Protein 1KNG (pdb70)

CATH classification: 3.40.30.10

Radius of gyration: 13.64 Å; Cα contacts (8 Å, |Δi|>4): 289; chains: 1; bounding box: 31×34×32 Å

B-factor: mean 22.36, std 13.12, range [9.58, 95.46]

InterPro domains:
  IPR004799 Periplasmic protein thiol:disulphide oxidoreductase DsbE [TIGR00385] (17-191)
  IPR004799 Periplasmic protein thiol:disulphide oxidoreductase DsbE [cd03010] (50-182)
  IPR013740 Redoxin [PF08534] (74-181)
  IPR013766 Thioredoxin domain [PS51352] (46-190)
  IPR017937 Thioredoxin, conserved site [PS00194] (84-102)
  IPR036249 Thioredoxin-like superfamily [SSF52833] (44-190)
  IPR050553 Thioredoxin family ResA/DsbE subfamily [PTHR42852] (46-192)

Nearest PDB structures (foldseek):
  1kng-assembly1_A  TM=1.007E+00  e=2.118E-33  Bradyrhizobium japonicum
  2b1k-assembly1_A  TM=8.983E-01  e=1.127E-14  Escherichia coli
  3kh9-assembly1_A  TM=9.001E-01  e=5.051E-14  Pseudomonas aeruginosa
  2g0f-assembly1_A  TM=9.009E-01  e=1.987E-13  Escherichia coli
  1z5y-assembly1_E  TM=8.859E-01  e=4.953E-13  Escherichia coli

Foldseek 3Di:
DFDDQDWFAALPPDDDPRDGQGADGLVVLAQFKEKEKEDELVDDLRLVQLLVLLVVLVDVRHAYEYEYEQYDSVSVVVSCVVRPDSHSHYGYDNPCPSVVVVVDPDDTKMFIAANHRHTDDIDDTHDDPVCVVPPVVVVSVVRD

Sequence (144 aa):
RPAPQTALPPLEGLQADNVQVPGLDPAAFKGKVSLVNVWASWCVPCHDEAPLLTELGKDKRFQLVGINYKDAADNARRFLGRYGNPFGRVGVDANGRASIEWGVYGVPETFVVGREGTIVYKLVGPITPDNLRSVLLPQMEKAL

Organism: Bradyrhizobium diazoefficiens (strain JCM 10833 / BCRC 13528 / IAM 13628 / NBRC 14792 / USDA 110) (NCBI:txid224911)

Secondary structure (DSSP, 8-state):
-BPP---B---TT-EETTEEPP-B-GGGGTTS-EEEEEE-TT-HHHHHHHHHHHHHTT-TTSEEEEEEES--HHHHHHHHHHH----SEEEEETTSHHHHHTT--SS-EEEEE-TTSBEEEEEES---HHHIIIIIHHHHHHH-

Structure (mmCIF, N/CA/C/O backbone):
data_1KNG
#
_entry.id   1KNG
#
_cell.length_a   35.1
_cell.length_b   48.2
_cell.length_c   90.2
_cell.angle_alpha   90.00
_cell.angle_beta   90.00
_cell.angle_gamma   90.00
#
_symmetry.space_group_name_H-M   'P 21 21 21'
#
loop_
_entity.id
_entity.type
_entity.pdbx_description
1 polymer 'THIOL:DISULFIDE INTERCHANGE PROTEIN CYCY'
2 water water
#
loop_
_atom_site.group_PDB
_atom_site.id
_atom_site.type_symbol
_atom_site.label_atom_id
_atom_site.label_alt_id
_atom_site.label_comp_id
_atom_site.label_asym_id
_atom_site.label_entity_id
_atom_site.label_seq_id
_atom_site.pdbx_PDB_ins_code
_atom_site.Cartn_x
_atom_site.Cartn_y
_atom_site.Cartn_z
_atom_site.occupancy
_atom_site.B_iso_or_equiv
_atom_site.auth_seq_id
_atom_site.auth_comp_id
_atom_site.auth_asym_id
_atom_site.auth_atom_id
_atom_site.pdbx_PDB_model_num
ATOM 1 N N . ARG A 1 12 ? -3.013 -2.265 19.651 1.00 34.41 50 ARG A N 1
ATOM 2 C CA . ARG A 1 12 ? -3.894 -1.370 18.851 1.00 37.45 50 ARG A CA 1
ATOM 3 C C . ARG A 1 12 ? -3.519 -1.361 17.372 1.00 31.06 50 ARG A C 1
ATOM 4 O O . ARG A 1 12 ? -2.372 -1.584 16.997 1.00 25.67 50 ARG A O 1
ATOM 6 N N . PRO A 1 13 ? -4.491 -1.060 16.472 1.00 30.78 51 PRO A N 1
ATOM 7 C CA . PRO A 1 13 ? -4.172 -0.833 15.051 1.00 28.40 51 PRO A CA 1
ATOM 8 C C . PRO A 1 13 ? -3.134 0.248 14.936 1.00 23.53 51 PRO A C 1
ATOM 9 O O . PRO A 1 13 ? -3.130 1.266 15.613 1.00 30.48 51 PRO A O 1
ATOM 13 N N . ALA A 1 14 ? -2.209 -0.005 14.022 1.00 22.82 52 ALA A N 1
ATOM 14 C CA . ALA A 1 14 ? -1.246 1.017 13.657 1.00 21.74 52 ALA A CA 1
ATOM 15 C C . ALA A 1 14 ? -1.981 2.241 13.178 1.00 19.92 52 ALA A C 1
ATOM 16 O O . ALA A 1 14 ? -2.977 2.138 12.495 1.00 21.59 52 ALA A O 1
ATOM 18 N N . PRO A 1 15 ? -1.503 3.421 13.521 1.00 19.84 53 PRO A N 1
ATOM 19 C CA . PRO A 1 15 ? -2.126 4.624 13.003 1.00 20.20 53 PRO A CA 1
ATOM 20 C C . PRO A 1 15 ? -2.127 4.615 11.468 1.00 17.45 53 PRO A C 1
ATOM 21 O O . PRO A 1 15 ? -1.224 4.145 10.830 1.00 20.19 53 PRO A O 1
ATOM 25 N N . GLN A 1 16 ? -3.204 5.203 10.938 1.00 16.05 54 GLN A N 1
ATOM 26 C CA . GLN A 1 16 ? -3.451 5.243 9.490 1.00 14.96 54 GLN A CA 1
ATOM 27 C C . GLN A 1 16 ? -2.852 6.460 8.836 1.00 17.00 54 GLN A C 1
ATOM 28 O O . GLN A 1 16 ? -3.363 6.983 7.867 1.00 22.49 54 GLN A O 1
ATOM 34 N N . THR A 1 17 ? -1.653 6.847 9.307 1.00 17.27 55 THR A N 1
ATOM 35 C CA . THR A 1 17 ? -0.894 7.991 8.842 1.00 17.69 55 THR A CA 1
ATOM 36 C C . THR A 1 17 ? -0.231 7.692 7.524 1.00 14.75 55 THR A C 1
ATOM 37 O O . THR A 1 17 ? 0.451 6.687 7.433 1.00 21.23 55 THR A O 1
ATOM 41 N N . ALA A 1 18 ? -0.434 8.528 6.511 1.00 11.65 56 ALA A N 1
ATOM 42 C CA . ALA A 1 18 ? 0.301 8.441 5.259 1.00 11.14 56 ALA A CA 1
ATOM 43 C C . ALA A 1 18 ? 1.301 9.588 5.217 1.00 11.82 56 ALA A C 1
ATOM 44 O O . ALA A 1 18 ? 1.004 10.693 5.643 1.00 14.42 56 ALA A O 1
ATOM 46 N N . LEU A 1 19 ? 2.510 9.300 4.732 1.00 10.99 57 LEU A N 1
ATOM 47 C CA . LEU A 1 19 ? 3.596 10.257 4.696 1.00 11.31 57 LEU A CA 1
ATOM 48 C C . LEU A 1 19 ? 4.301 10.237 3.361 1.00 10.33 57 LEU A C 1
ATOM 49 O O . LEU A 1 19 ? 4.459 9.172 2.754 1.00 10.96 57 LEU A O 1
ATOM 54 N N . PRO A 1 20 ? 4.710 11.384 2.862 1.00 10.74 58 PRO A N 1
ATOM 55 C CA . PRO A 1 20 ? 5.450 11.430 1.587 1.00 10.70 58 PRO A CA 1
ATOM 56 C C . PRO A 1 20 ? 6.841 10.883 1.744 1.00 9.98 58 PRO A C 1
ATOM 57 O O . PRO A 1 20 ? 7.362 10.757 2.857 1.00 11.08 58 PRO A O 1
ATOM 61 N N . PRO A 1 21 ? 7.463 10.519 0.631 1.00 10.76 59 PRO A N 1
ATOM 62 C CA . PRO A 1 21 ? 8.840 9.992 0.650 1.00 10.21 59 PRO A CA 1
ATOM 63 C C . PRO A 1 21 ? 9.912 11.040 0.831 1.00 10.74 59 PRO A C 1
ATOM 64 O O . PRO A 1 21 ? 9.678 12.248 0.812 1.00 12.13 59 PRO A O 1
ATOM 68 N N . LEU A 1 22 ? 11.134 10.542 1.058 1.00 11.17 60 LEU A N 1
ATOM 69 C CA . LEU A 1 22 ? 12.356 11.355 1.084 1.00 11.09 60 LEU A CA 1
ATOM 70 C C . LEU A 1 22 ? 12.890 11.410 -0.329 1.00 10.66 60 LEU A C 1
ATOM 71 O O . LEU A 1 22 ? 13.401 10.406 -0.868 1.00 11.85 60 LEU A O 1
ATOM 76 N N . GLU A 1 23 ? 12.642 12.494 -1.037 1.00 11.13 61 GLU A N 1
ATOM 77 C CA . GLU A 1 23 ? 13.017 12.619 -2.439 1.00 11.43 61 GLU A CA 1
ATOM 78 C C . GLU A 1 23 ? 14.499 12.354 -2.631 1.00 11.02 61 GLU A C 1
ATOM 79 O O . GLU A 1 23 ? 15.324 12.929 -1.935 1.00 13.02 61 GLU A O 1
ATOM 85 N N . GLY A 1 24 ? 14.802 11.508 -3.612 1.00 12.51 62 GLY A N 1
ATOM 86 C CA . GLY A 1 24 ? 16.194 11.217 -3.940 1.00 14.02 62 GLY A CA 1
ATOM 87 C C . GLY A 1 24 ? 16.786 10.071 -3.237 1.00 14.63 62 GLY A C 1
ATOM 88 O O . GLY A 1 24 ? 17.900 9.663 -3.562 1.00 20.59 62 GLY A O 1
ATOM 89 N N . LEU A 1 25 ? 16.084 9.448 -2.304 1.00 13.31 63 LEU A N 1
ATOM 90 C CA . LEU A 1 25 ? 16.541 8.224 -1.705 1.00 12.45 63 LEU A CA 1
ATOM 91 C C . LEU A 1 25 ? 16.215 7.056 -2.636 1.00 12.83 63 LEU A C 1
ATOM 92 O O . LEU A 1 25 ? 15.050 6.862 -2.939 1.00 14.30 63 LEU A O 1
ATOM 97 N N . GLN A 1 26 ? 17.234 6.307 -3.058 0.85 13.21 64 GLN A N 1
ATOM 98 C CA . GLN A 1 26 ? 17.022 5.229 -4.012 0.85 14.07 64 GLN A CA 1
ATOM 99 C C . GLN A 1 26 ? 17.482 3.902 -3.423 0.85 15.41 64 GLN A C 1
ATOM 100 O O . GLN A 1 26 ? 18.372 3.835 -2.618 0.85 18.89 64 GLN A O 1
ATOM 111 N N . ALA A 1 27 ? 16.856 2.843 -3.902 1.00 16.82 65 ALA A N 1
ATOM 112 C CA . ALA A 1 27 ? 17.240 1.453 -3.592 1.00 19.47 65 ALA A CA 1
ATOM 113 C C . ALA A 1 27 ? 17.022 0.717 -4.909 1.00 21.49 65 ALA A C 1
ATOM 114 O O . ALA A 1 27 ? 16.009 0.869 -5.551 1.00 22.98 65 ALA A O 1
ATOM 116 N N . ASP A 1 28 ? 18.059 -0.040 -5.278 0.50 18.95 66 ASP A N 1
ATOM 117 C CA . ASP A 1 28 ? 18.029 -0.790 -6.541 0.50 23.82 66 ASP A CA 1
ATOM 118 C C A ASP A 1 28 ? 17.669 0.162 -7.687 0.97 23.66 66 ASP A C 1
ATOM 119 O O A ASP A 1 28 ? 16.940 -0.175 -8.613 0.96 24.16 66 ASP A O 1
ATOM 124 N N . ASN A 1 29 ? 18.173 1.377 -7.650 0.78 19.71 67 ASN A N 1
ATOM 125 C CA . ASN A 1 29 ? 18.091 2.385 -8.676 0.78 20.55 67 ASN A CA 1
ATOM 126 C C . ASN A 1 29 ? 16.707 2.973 -8.863 0.78 20.65 67 ASN A C 1
ATOM 127 O O . ASN A 1 29 ? 16.459 3.586 -9.886 0.78 24.32 67 ASN A O 1
ATOM 136 N N . VAL A 1 30 ? 15.806 2.820 -7.873 1.00 20.74 68 VAL A N 1
ATOM 137 C CA . VAL A 1 30 ? 14.491 3.454 -7.951 1.00 19.93 68 VAL A CA 1
ATOM 138 C C . VAL A 1 30 ? 14.198 4.117 -6.623 1.00 16.58 68 VAL A C 1
ATOM 139 O O . VAL A 1 30 ? 14.659 3.768 -5.528 1.00 17.91 68 VAL A O 1
ATOM 143 N N . GLN A 1 31 ? 13.377 5.157 -6.692 1.00 15.19 69 GLN A N 1
ATOM 144 C CA . GLN A 1 31 ? 12.946 5.909 -5.534 1.00 13.37 69 GLN A CA 1
ATOM 145 C C . GLN A 1 31 ? 12.312 5.001 -4.490 1.00 14.02 69 GLN A C 1
ATOM 146 O O . GLN A 1 31 ? 11.414 4.223 -4.802 1.00 16.78 69 GLN A O 1
ATOM 152 N N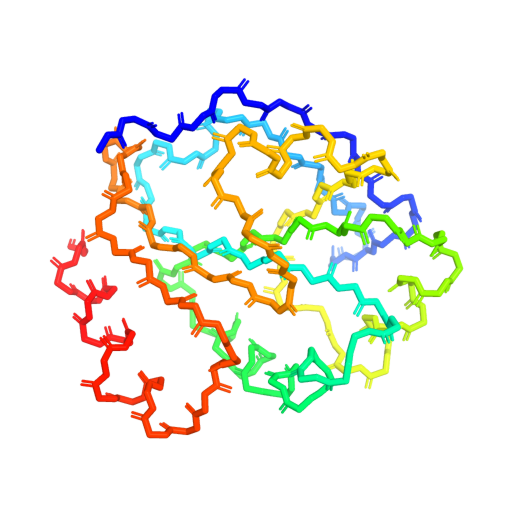 . VAL A 1 32 ? 12.736 5.175 -3.250 1.00 12.90 70 VAL A N 1
ATOM 153 C CA . VAL A 1 32 ? 12.122 4.513 -2.101 1.00 12.39 70 VAL A CA 1
ATOM 154 C C . VAL A 1 32 ? 10.773 5.153 -1.798 1.00 12.16 70 VAL A C 1
ATOM 155 O O . VAL A 1 32 ? 10.710 6.389 -1.610 1.00 12.42 70 VAL A O 1
ATOM 159 N N . PRO A 1 33 ? 9.690 4.401 -1.735 1.00 11.56 71 PRO A N 1
ATOM 160 C CA . PRO A 1 33 ? 8.392 5.018 -1.459 1.00 12.36 71 PRO A CA 1
ATOM 161 C C . PRO A 1 33 ? 8.291 5.536 -0.040 1.00 11.08 71 PRO A C 1
ATOM 162 O O . PRO A 1 33 ? 9.059 5.202 0.850 1.00 11.55 71 PRO A O 1
ATOM 169 N N . GLY A 1 34 ? 7.249 6.340 0.155 1.00 12.11 72 GLY A N 1
ATOM 170 C CA . GLY A 1 34 ? 6.822 6.811 1.438 1.00 11.91 72 GLY A CA 1
ATOM 171 C C . GLY A 1 34 ? 6.025 5.814 2.223 1.00 11.03 72 GLY A C 1
ATOM 172 O O . GLY A 1 34 ? 6.138 4.620 2.006 1.00 13.95 72 GLY A O 1
ATOM 173 N N . LEU A 1 35 ? 5.267 6.315 3.191 1.00 12.54 73 LEU A N 1
ATOM 174 C CA . LEU A 1 35 ? 4.523 5.450 4.057 1.00 12.48 73 LEU A CA 1
ATOM 175 C C . LEU A 1 35 ? 3.049 5.459 3.664 1.00 12.73 73 LEU A C 1
ATOM 176 O O . LEU A 1 35 ? 2.392 6.493 3.765 1.00 14.01 73 LEU A O 1
ATOM 181 N N . ASP A 1 36 ? 2.525 4.324 3.248 1.00 14.22 74 ASP A N 1
ATOM 182 C CA . ASP A 1 36 ? 1.086 4.102 3.030 1.00 15.19 74 ASP A CA 1
ATOM 183 C C . ASP A 1 36 ? 0.710 3.068 4.083 1.00 13.62 74 ASP A C 1
ATOM 184 O O . ASP A 1 36 ? 1.339 2.016 4.108 1.00 14.85 74 ASP A O 1
ATOM 189 N N . PRO A 1 37 ? -0.243 3.285 4.970 1.00 16.04 75 PRO A N 1
ATOM 190 C CA . PRO A 1 37 ? -0.552 2.313 6.026 1.00 17.18 75 PRO A CA 1
ATOM 191 C C . PRO A 1 37 ? -1.011 0.967 5.481 1.00 16.27 75 PRO A C 1
ATOM 192 O O . PRO A 1 37 ? -0.921 -0.019 6.253 1.00 19.76 75 PRO A O 1
ATOM 196 N N . ALA A 1 38 ? -1.414 0.842 4.246 1.00 17.05 76 ALA A N 1
ATOM 197 C CA . ALA A 1 38 ? -1.789 -0.458 3.703 1.00 19.93 76 ALA A CA 1
ATOM 198 C C . ALA A 1 38 ? -0.615 -1.411 3.643 1.00 19.94 76 ALA A C 1
ATOM 199 O O . ALA A 1 38 ? -0.794 -2.664 3.561 1.00 26.01 76 ALA A O 1
ATOM 201 N N . ALA A 1 39 ? 0.604 -0.874 3.671 1.00 16.37 77 ALA A N 1
ATOM 202 C CA . ALA A 1 39 ? 1.797 -1.662 3.565 1.00 17.57 77 ALA A CA 1
ATOM 203 C C . ALA A 1 39 ? 2.040 -2.560 4.751 1.00 16.84 77 ALA A C 1
ATOM 204 O O . ALA A 1 39 ? 2.850 -3.472 4.689 1.00 20.78 77 ALA A O 1
ATOM 206 N N . PHE A 1 40 ? 1.375 -2.329 5.883 1.00 17.68 78 PHE A N 1
ATOM 207 C CA . PHE A 1 40 ? 1.598 -3.170 7.036 1.00 17.13 78 PHE A CA 1
ATOM 208 C C . PHE A 1 40 ? 0.902 -4.535 6.947 1.00 20.44 78 PHE A C 1
ATOM 209 O O . PHE A 1 40 ? 1.352 -5.506 7.551 1.00 23.00 78 PHE A O 1
ATOM 217 N N . LYS A 1 41 ? -0.215 -4.621 6.234 1.00 22.66 79 LYS A N 1
ATOM 218 C CA . LYS A 1 41 ? -0.995 -5.865 6.200 0.80 22.78 79 LYS A CA 1
ATOM 219 C C . LYS A 1 41 ? -0.227 -6.995 5.567 1.00 23.29 79 LYS A C 1
ATOM 220 O O . LYS A 1 41 ? 0.362 -6.940 4.496 1.00 24.10 79 LYS A O 1
ATOM 226 N N . GLY A 1 42 ? -0.228 -8.123 6.288 1.00 22.94 80 GLY A N 1
ATOM 227 C CA . GLY A 1 42 ? 0.381 -9.315 5.745 1.00 24.25 80 GLY A CA 1
ATOM 228 C C . GLY A 1 42 ? 1.848 -9.504 6.069 1.00 22.77 80 GLY A C 1
ATOM 229 O O . GLY A 1 42 ? 2.422 -10.540 5.713 1.00 30.92 80 GLY A O 1
ATOM 230 N N . LYS A 1 43 ? 2.496 -8.542 6.681 1.00 19.44 81 LYS A N 1
ATOM 231 C CA . LYS A 1 43 ? 3.913 -8.483 6.916 1.00 19.86 81 LYS A CA 1
ATOM 232 C C . LYS A 1 43 ? 4.194 -8.329 8.390 1.00 18.47 81 LYS A C 1
ATOM 233 O O . LYS A 1 43 ? 3.325 -7.939 9.163 1.00 20.15 81 LYS A O 1
ATOM 239 N N . VAL A 1 44 ? 5.415 -8.669 8.775 1.00 17.96 82 VAL A N 1
ATOM 240 C CA . VAL A 1 44 ? 5.962 -8.254 10.071 1.00 16.20 82 VAL A CA 1
ATOM 241 C C . VAL A 1 44 ? 6.934 -7.095 9.793 1.00 14.47 82 VAL A C 1
ATOM 242 O O . VAL A 1 44 ? 7.872 -7.275 9.040 1.00 16.64 82 VAL A O 1
ATOM 246 N N . SER A 1 45 ? 6.602 -5.956 10.383 1.00 15.06 83 SER A N 1
ATOM 247 C CA . SER A 1 45 ? 7.338 -4.737 10.104 1.00 13.89 83 SER A CA 1
ATOM 248 C C . SER A 1 45 ? 7.962 -4.146 11.383 1.00 13.96 83 SER A C 1
ATOM 249 O O . SER A 1 45 ? 7.438 -4.230 12.458 1.0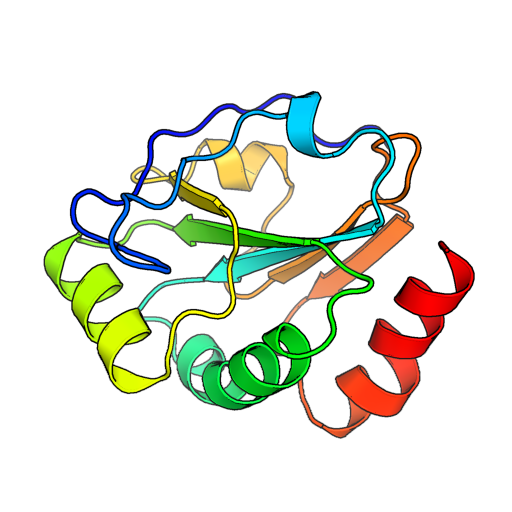0 18.65 83 SER A O 1
ATOM 252 N N . LEU A 1 46 ? 9.137 -3.571 11.199 0.83 12.44 84 LEU A N 1
ATOM 253 C CA . LEU A 1 46 ? 9.773 -2.757 12.210 0.83 12.85 84 LEU A CA 1
ATOM 254 C C . LEU A 1 46 ? 9.631 -1.328 11.738 0.83 11.66 84 LEU A C 1
ATOM 255 O O . LEU A 1 46 ? 10.020 -1.024 10.632 0.83 14.90 84 LEU A O 1
ATOM 264 N N . VAL A 1 47 ? 9.155 -0.439 12.627 1.00 12.75 85 VAL A N 1
ATOM 265 C CA . VAL A 1 47 ? 8.983 0.976 12.296 1.00 12.79 85 VAL A CA 1
ATOM 266 C C . VAL A 1 47 ? 9.921 1.726 13.219 1.00 11.88 85 VAL A C 1
ATOM 267 O O . VAL A 1 47 ? 9.773 1.633 14.457 1.00 15.42 85 VAL A O 1
ATOM 271 N N . ASN A 1 48 ? 10.879 2.403 12.672 1.00 11.91 86 ASN A N 1
ATOM 272 C CA . ASN A 1 48 ? 11.853 3.166 13.452 1.00 11.66 86 ASN A CA 1
ATOM 273 C C . ASN A 1 48 ? 11.661 4.656 13.186 1.00 10.74 86 ASN A C 1
ATOM 274 O O . ASN A 1 48 ? 11.624 5.063 12.025 1.00 11.54 86 ASN A O 1
ATOM 279 N N . VAL A 1 49 ? 11.602 5.486 14.230 1.00 10.52 87 VAL A N 1
ATOM 280 C CA . VAL A 1 49 ? 11.413 6.932 14.153 1.00 10.80 87 VAL A CA 1
ATOM 281 C C . VAL A 1 49 ? 12.728 7.562 14.538 1.00 10.56 87 VAL A C 1
ATOM 282 O O . VAL A 1 49 ? 13.236 7.309 15.615 1.00 11.59 87 VAL A O 1
ATOM 286 N N . TRP A 1 50 ? 13.281 8.321 13.604 1.00 10.20 88 TRP A N 1
ATOM 287 C CA . TRP A 1 50 ? 14.689 8.747 13.710 1.00 10.99 88 TR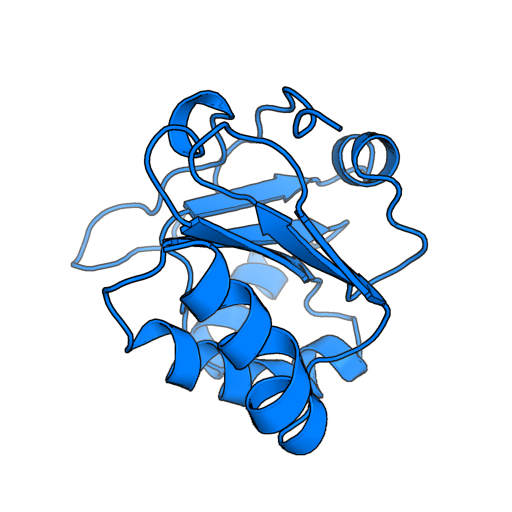P A CA 1
ATOM 288 C C . TRP A 1 50 ? 14.859 10.118 13.103 1.00 10.45 88 TRP A C 1
ATOM 289 O O . TRP A 1 50 ? 14.050 10.603 12.313 1.00 11.00 88 TRP A O 1
ATOM 300 N N . ALA A 1 51 ? 15.980 10.780 13.460 1.00 10.61 89 ALA A N 1
ATOM 301 C CA . ALA A 1 51 ? 16.380 12.036 12.853 1.00 10.71 89 ALA A CA 1
ATOM 302 C C . ALA A 1 51 ? 17.898 12.100 12.835 1.00 10.68 89 ALA A C 1
ATOM 303 O O . ALA A 1 51 ? 18.578 11.535 13.702 1.00 11.28 89 ALA A O 1
ATOM 305 N N . SER A 1 52 ? 18.423 12.811 11.863 1.00 10.33 90 SER A N 1
ATOM 306 C CA . SER A 1 52 ? 19.874 12.935 11.725 1.00 10.91 90 SER A CA 1
ATOM 307 C C . SER A 1 52 ? 20.570 13.684 12.838 1.00 10.89 90 SER A C 1
ATOM 308 O O . SER A 1 52 ? 21.778 13.509 13.058 1.00 13.42 90 SER A O 1
ATOM 311 N N . TRP A 1 53 ? 19.850 14.539 13.564 1.00 10.93 91 TRP A N 1
ATOM 312 C CA . TRP A 1 53 ? 20.396 15.336 14.663 1.00 11.32 91 TRP A CA 1
ATOM 313 C C . TRP A 1 53 ? 20.329 14.586 15.978 1.00 12.01 91 TRP A C 1
ATOM 314 O O . TRP A 1 53 ? 20.795 15.134 16.975 1.00 14.69 91 TRP A O 1
ATOM 325 N N . CYS A 1 54 ? 19.724 13.416 16.021 1.00 12.19 92 CYS A N 1
ATOM 326 C CA . CYS A 1 54 ? 19.501 12.638 17.222 1.00 12.17 92 CYS A CA 1
ATOM 327 C C . CYS A 1 54 ? 20.722 11.731 17.512 1.00 11.58 92 CYS A C 1
ATOM 328 O O . CYS A 1 54 ? 21.087 10.922 16.688 1.00 12.07 92 CYS A O 1
ATOM 331 N N . VAL A 1 55 ? 21.287 11.893 18.699 1.00 12.48 93 VAL A N 1
ATOM 332 C CA . VAL A 1 55 ? 22.546 11.225 19.038 1.00 13.48 93 VAL A CA 1
ATOM 333 C C . VAL A 1 55 ? 22.347 9.721 19.122 1.00 12.56 93 VAL A C 1
ATOM 334 O O . VAL A 1 55 ? 23.098 8.986 18.465 1.00 13.33 93 VAL A O 1
ATOM 338 N N . PRO A 1 56 ? 21.394 9.184 19.851 1.00 12.77 94 PRO A N 1
ATOM 339 C CA . PRO A 1 56 ? 21.210 7.727 19.873 1.00 13.74 94 PRO A CA 1
ATOM 340 C C . PRO A 1 56 ? 20.829 7.097 18.530 1.00 12.05 94 PRO A C 1
ATOM 341 O O . PRO A 1 56 ? 21.037 5.936 18.296 1.00 13.97 94 PRO A O 1
ATOM 345 N N . CYS A 1 57 ? 20.293 7.965 17.657 1.00 10.43 95 CYS A N 1
ATOM 346 C CA . CYS A 1 57 ? 19.945 7.530 16.311 1.00 11.38 95 CYS A CA 1
ATOM 347 C C . CYS A 1 57 ? 21.193 7.145 15.548 1.00 11.44 95 CYS A C 1
ATOM 348 O O . CYS A 1 57 ? 21.190 6.184 14.757 1.00 12.23 95 CYS A O 1
ATOM 351 N N . HIS A 1 58 ? 22.299 7.865 15.744 1.00 12.75 96 HIS A N 1
ATOM 352 C CA . HIS A 1 58 ? 23.592 7.487 15.119 1.00 13.18 96 HIS A CA 1
ATOM 353 C C . HIS A 1 58 ? 24.082 6.158 15.698 1.00 13.78 96 HIS A C 1
ATOM 354 O O . HIS A 1 58 ? 24.571 5.328 14.970 1.00 15.74 96 HIS A O 1
ATOM 361 N N . ASP A 1 59 ? 23.944 6.016 17.013 1.00 15.03 97 ASP A N 1
ATOM 362 C CA . ASP A 1 59 ? 24.461 4.829 17.674 1.00 16.69 97 ASP A CA 1
ATOM 363 C C . ASP A 1 59 ? 23.802 3.591 17.128 1.00 15.38 97 ASP A C 1
ATOM 364 O O . ASP A 1 59 ? 24.422 2.547 16.958 1.00 21.05 97 ASP A O 1
ATOM 369 N N . GLU A 1 60 ? 22.481 3.630 16.898 1.00 13.05 98 GLU A N 1
ATOM 370 C CA . GLU A 1 60 ? 21.732 2.481 16.488 1.00 14.55 98 GLU A CA 1
ATOM 371 C C . GLU A 1 60 ? 21.757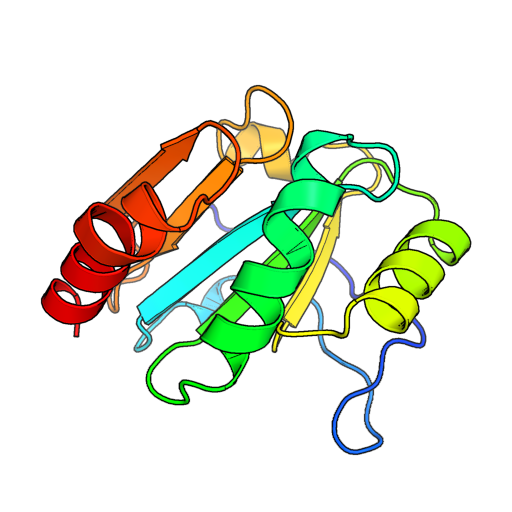 2.208 14.993 1.00 14.39 98 GLU A C 1
ATOM 372 O O . GLU A 1 60 ? 21.404 1.107 14.526 1.00 14.09 98 GLU A O 1
ATOM 378 N N . ALA A 1 61 ? 22.141 3.166 14.177 1.00 12.97 99 ALA A N 1
ATOM 379 C CA . ALA A 1 61 ? 22.035 3.056 12.736 1.00 13.06 99 ALA A CA 1
ATOM 380 C C . ALA A 1 61 ? 22.768 1.837 12.163 1.00 13.18 99 ALA A C 1
ATOM 381 O O . ALA A 1 61 ? 22.220 1.102 11.340 1.00 14.56 99 ALA A O 1
ATOM 383 N N . PRO A 1 62 ? 24.010 1.545 12.558 0.90 13.97 100 PRO A N 1
ATOM 384 C CA . PRO A 1 62 ? 24.682 0.376 11.974 0.90 16.16 100 PRO A CA 1
ATOM 385 C C . PRO A 1 62 ? 23.991 -0.947 12.298 0.90 15.83 100 PRO A C 1
ATOM 386 O O . PRO A 1 62 ? 24.049 -1.863 11.484 0.90 17.94 100 PRO A O 1
ATOM 390 N N . LEU A 1 63 ? 23.305 -1.013 13.438 1.00 16.12 101 LEU A N 1
ATOM 391 C CA . LEU A 1 63 ? 22.551 -2.203 13.807 1.00 16.79 101 LEU A CA 1
ATOM 392 C C . LEU A 1 63 ? 21.347 -2.401 12.915 1.00 16.98 101 LEU A C 1
ATOM 393 O O . LEU A 1 63 ? 20.990 -3.485 12.474 1.00 20.58 101 LEU A O 1
ATOM 398 N N . LEU A 1 64 ? 20.622 -1.335 12.551 1.00 15.18 102 LEU A N 1
ATOM 399 C CA . LEU A 1 64 ? 19.498 -1.401 11.624 1.00 15.60 102 LEU A CA 1
ATOM 400 C C . LEU A 1 64 ? 19.993 -1.752 10.232 1.00 16.72 102 LEU A C 1
ATOM 401 O O . LEU A 1 64 ? 19.319 -2.521 9.559 1.00 16.36 102 LEU A O 1
ATOM 406 N N . THR A 1 65 ? 21.130 -1.234 9.797 1.00 16.06 103 THR A N 1
ATOM 407 C CA . THR A 1 65 ? 21.665 -1.648 8.488 1.00 17.66 103 THR A CA 1
ATOM 408 C C . THR A 1 65 ? 21.847 -3.153 8.449 1.00 17.56 103 THR A C 1
ATOM 409 O O . THR A 1 65 ? 21.474 -3.865 7.494 1.00 22.03 103 THR A O 1
ATOM 413 N N . GLU A 1 66 ? 22.410 -3.770 9.492 1.00 20.84 104 GLU A N 1
ATOM 414 C CA . GLU A 1 66 ? 22.529 -5.238 9.481 1.00 22.74 104 GLU A CA 1
ATOM 415 C C . GLU A 1 66 ? 21.187 -5.949 9.456 1.00 24.57 104 GLU A C 1
ATOM 416 O O . GLU A 1 66 ? 20.949 -6.924 8.771 1.00 26.06 104 GLU A O 1
ATOM 422 N N . LEU A 1 67 ? 20.234 -5.452 10.260 1.00 21.60 105 LEU A N 1
ATOM 423 C CA . LEU A 1 67 ? 18.909 -6.095 10.393 1.00 23.42 105 LEU A CA 1
ATOM 424 C C . LEU A 1 67 ? 18.254 -6.049 9.017 1.00 23.15 105 LEU A C 1
ATOM 425 O O . LEU A 1 67 ? 17.550 -6.964 8.647 1.00 26.81 105 LEU A O 1
ATOM 430 N N . GLY A 1 68 ? 18.429 -4.965 8.260 1.00 21.26 106 GLY A N 1
ATOM 431 C CA . GLY A 1 68 ? 17.864 -4.846 6.947 1.00 22.45 106 GLY A CA 1
ATOM 432 C C . GLY A 1 68 ? 18.256 -5.895 5.942 1.00 24.65 106 GLY A C 1
ATOM 433 O O . GLY A 1 68 ? 17.626 -6.072 4.891 1.00 28.96 106 GLY A O 1
ATOM 434 N N . LYS A 1 69 ? 19.312 -6.661 6.212 0.80 23.95 107 LYS A N 1
ATOM 435 C CA . LYS A 1 69 ? 19.722 -7.786 5.398 0.80 27.51 107 LYS A CA 1
ATOM 436 C C . LYS A 1 69 ? 18.759 -8.971 5.545 0.80 23.84 107 LYS A C 1
ATOM 437 O O . LYS A 1 69 ? 18.738 -9.864 4.685 0.80 29.98 107 LYS A O 1
ATOM 439 N N . ASP A 1 70 ? 17.955 -9.017 6.589 1.00 26.92 108 ASP A N 1
ATOM 440 C CA . ASP A 1 70 ? 17.018 -10.101 6.845 1.00 24.14 108 ASP A CA 1
ATOM 441 C C . ASP A 1 70 ? 15.694 -9.872 6.127 1.00 25.31 108 ASP A C 1
ATOM 442 O O . ASP A 1 70 ? 14.822 -9.087 6.526 1.00 28.28 108 ASP A O 1
ATOM 447 N N . LYS A 1 71 ? 15.496 -10.578 5.034 1.00 27.30 109 LYS A N 1
ATOM 448 C CA . LYS A 1 71 ? 14.400 -10.430 4.113 1.00 33.60 109 LYS A CA 1
ATOM 449 C C . LYS A 1 71 ? 13.083 -10.957 4.649 1.00 25.53 109 LYS A C 1
ATOM 450 O O . LYS A 1 71 ? 12.048 -10.852 3.999 1.00 29.23 109 LYS A O 1
ATOM 452 N N . ARG A 1 72 ? 13.035 -11.519 5.853 1.00 22.53 110 ARG A N 1
ATOM 453 C CA . ARG A 1 72 ? 11.749 -11.918 6.420 1.00 22.32 110 ARG A CA 1
ATOM 454 C C . ARG A 1 72 ? 10.869 -10.751 6.877 1.00 19.90 110 ARG A C 1
ATOM 455 O O . ARG A 1 72 ? 9.660 -10.891 7.071 1.00 22.51 110 ARG A O 1
ATOM 463 N N . PHE A 1 73 ? 11.506 -9.586 7.068 1.00 18.11 111 PHE A N 1
ATOM 464 C CA . PHE A 1 73 ? 10.853 -8.431 7.675 1.00 16.92 111 PHE A CA 1
ATOM 465 C C . PHE A 1 73 ? 10.849 -7.215 6.758 1.00 16.44 111 PHE A C 1
ATOM 466 O O . PHE A 1 73 ? 11.711 -7.090 5.907 1.00 21.62 111 PHE A O 1
ATOM 474 N N . GLN A 1 74 ? 9.836 -6.375 6.992 1.00 15.25 112 GLN A N 1
ATOM 475 C CA . GLN A 1 74 ? 9.756 -5.084 6.334 1.00 15.35 112 GLN A CA 1
ATOM 476 C C . GLN A 1 74 ? 10.244 -4.022 7.307 1.00 14.29 112 GLN A C 1
ATOM 477 O O . GLN A 1 74 ? 9.758 -3.954 8.393 1.00 19.31 112 GLN A O 1
ATOM 483 N N . LEU A 1 75 ? 11.192 -3.212 6.891 1.00 13.58 113 LEU A N 1
ATOM 484 C CA . LEU A 1 75 ? 11.672 -2.119 7.745 1.00 12.81 113 LEU A CA 1
ATOM 485 C C . LEU A 1 75 ? 11.170 -0.799 7.192 1.00 12.79 113 LEU A C 1
ATOM 486 O O . LEU A 1 75 ? 11.324 -0.489 6.009 1.00 13.76 113 LEU A O 1
ATOM 491 N N . VAL A 1 76 ? 10.557 -0.034 8.068 1.00 12.07 114 VAL A N 1
ATOM 492 C CA . VAL A 1 76 ? 9.928 1.257 7.700 1.00 12.02 114 VAL A CA 1
ATOM 493 C C . VAL A 1 76 ? 10.543 2.319 8.563 1.00 10.82 114 VAL A C 1
ATOM 494 O O . VAL A 1 76 ? 10.626 2.149 9.768 1.00 13.58 114 VAL A O 1
ATOM 498 N N . GLY A 1 77 ? 10.982 3.389 7.944 1.00 10.45 115 GLY A N 1
ATOM 499 C CA . GLY A 1 77 ? 11.473 4.545 8.662 1.00 11.24 115 GLY A CA 1
ATOM 500 C C . GLY A 1 77 ? 10.583 5.767 8.639 1.00 10.24 115 GLY A C 1
ATOM 501 O O . GLY A 1 77 ? 9.987 6.009 7.602 1.00 13.79 115 GLY A O 1
ATOM 502 N N . ILE A 1 78 ? 10.469 6.413 9.756 1.00 9.92 116 ILE A N 1
ATOM 503 C CA . ILE A 1 78 ? 9.761 7.716 9.874 1.00 10.47 116 ILE A CA 1
ATOM 504 C C . ILE A 1 78 ? 10.825 8.730 10.212 1.00 9.91 116 ILE A C 1
ATOM 505 O O . ILE A 1 78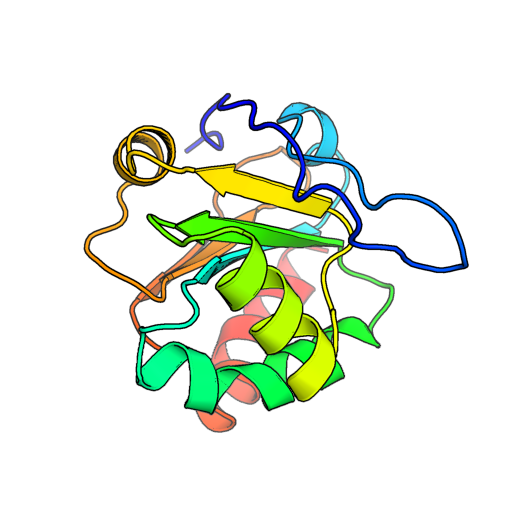 ? 11.417 8.679 11.298 1.00 11.77 116 ILE A O 1
ATOM 510 N N . ASN A 1 79 ? 11.090 9.638 9.299 1.00 10.11 117 ASN A N 1
ATOM 511 C CA . ASN A 1 79 ? 12.093 10.669 9.488 1.00 9.80 117 ASN A CA 1
ATOM 512 C C . ASN A 1 79 ? 11.441 11.893 10.108 1.00 9.91 117 ASN A C 1
ATOM 513 O O . ASN A 1 79 ? 10.586 12.516 9.520 1.00 11.63 117 ASN A O 1
ATOM 518 N N . TYR A 1 80 ? 11.853 12.213 11.329 1.00 9.97 118 TYR A N 1
ATOM 519 C CA . TYR A 1 80 ? 11.199 13.152 12.218 1.00 10.44 118 TYR A CA 1
ATOM 520 C C . TYR A 1 80 ? 11.863 14.505 12.283 1.00 9.97 118 TYR A C 1
ATOM 521 O O . TYR A 1 80 ? 13.043 14.575 12.667 1.00 11.77 118 TYR A O 1
ATOM 530 N N . LYS A 1 81 ? 11.154 15.539 11.890 1.00 10.84 119 LYS A N 1
ATOM 531 C CA . LYS A 1 81 ? 11.604 16.932 12.087 1.00 11.49 119 LYS A CA 1
ATOM 532 C C . LYS A 1 81 ? 13.030 17.147 11.577 1.00 11.52 119 LYS A C 1
ATOM 533 O O . LYS A 1 81 ? 13.862 17.701 12.318 1.00 12.23 119 LYS A O 1
ATOM 539 N N . ASP A 1 82 ? 13.306 16.772 10.336 1.00 11.97 120 ASP A N 1
ATOM 540 C CA . ASP A 1 82 ? 14.665 16.710 9.803 1.00 11.81 120 ASP A CA 1
ATOM 541 C C . ASP A 1 82 ? 14.706 17.296 8.428 1.00 13.12 120 ASP A C 1
ATOM 542 O O . ASP A 1 82 ? 13.882 16.978 7.564 1.00 16.14 120 ASP A O 1
ATOM 547 N N . ALA A 1 83 ? 15.704 18.073 8.132 1.00 12.57 121 ALA A N 1
ATOM 548 C CA . ALA A 1 83 ? 15.916 18.645 6.801 1.00 13.41 121 ALA A CA 1
ATOM 549 C C . ALA A 1 83 ? 16.328 17.582 5.815 1.00 11.54 121 ALA A C 1
ATOM 550 O O . ALA A 1 83 ? 17.097 16.689 6.176 1.00 12.77 121 ALA A O 1
ATOM 552 N N . ALA A 1 84 ? 15.835 17.618 4.609 1.00 12.37 122 ALA A N 1
ATOM 553 C CA . ALA A 1 84 ? 16.038 16.578 3.630 1.00 12.15 122 ALA A CA 1
ATOM 554 C C . ALA A 1 84 ? 17.520 16.304 3.338 1.00 11.24 122 ALA A C 1
ATOM 555 O O . ALA A 1 84 ? 17.935 15.166 3.223 1.00 11.47 122 ALA A O 1
ATOM 557 N N . ASP A 1 85 ? 18.325 17.353 3.200 1.00 11.42 123 ASP A N 1
ATOM 558 C CA . ASP A 1 85 ? 19.734 17.154 2.923 1.00 10.89 123 ASP A CA 1
ATOM 559 C C . ASP A 1 85 ? 20.375 16.346 4.035 1.00 10.93 123 ASP A C 1
ATOM 560 O O . ASP A 1 85 ? 21.245 15.508 3.783 1.00 11.66 123 ASP A O 1
ATOM 565 N N . ASN A 1 86 ? 20.007 16.650 5.278 1.00 11.32 124 ASN A N 1
ATOM 566 C CA . ASN A 1 86 ? 20.613 15.987 6.425 1.00 10.85 124 ASN A CA 1
ATOM 567 C C . ASN A 1 86 ? 20.152 14.548 6.540 1.00 10.46 124 ASN A C 1
ATOM 568 O O . ASN A 1 86 ? 20.910 13.652 6.896 1.00 11.31 124 ASN A O 1
ATOM 573 N N . ALA A 1 87 ? 18.888 14.290 6.246 1.00 10.52 125 ALA A N 1
ATOM 574 C CA . ALA A 1 87 ? 18.335 12.933 6.241 1.00 10.86 125 ALA A CA 1
ATOM 575 C C . ALA A 1 87 ? 18.999 12.095 5.140 1.00 9.58 125 ALA A C 1
ATOM 576 O O . ALA A 1 87 ? 19.379 10.945 5.393 1.00 10.83 125 ALA A O 1
ATOM 578 N N . ARG A 1 88 ? 19.200 12.670 3.961 1.00 10.60 126 ARG A N 1
ATOM 579 C CA . ARG A 1 88 ? 19.893 11.957 2.887 1.00 10.82 126 ARG A CA 1
ATOM 580 C C . ARG A 1 88 ? 21.371 11.697 3.270 1.00 10.21 126 ARG A C 1
ATOM 581 O O . ARG A 1 88 ? 21.856 10.586 2.969 1.00 12.20 126 ARG A O 1
ATOM 589 N N . ARG A 1 89 ? 22.013 12.671 3.894 1.00 9.94 127 ARG A N 1
ATOM 590 C CA . ARG A 1 89 ? 23.402 12.416 4.346 1.00 10.90 127 ARG A CA 1
ATOM 591 C C . ARG A 1 89 ? 23.430 11.242 5.302 1.00 10.19 127 ARG A C 1
ATOM 592 O O . ARG A 1 89 ? 24.320 10.387 5.190 1.00 11.69 127 ARG A O 1
ATOM 600 N N . PHE A 1 90 ? 22.543 11.217 6.275 1.00 10.08 128 PHE A N 1
ATOM 601 C CA . PHE A 1 90 ? 22.521 10.201 7.301 1.00 10.41 128 PHE A CA 1
ATOM 602 C C . PHE A 1 90 ? 22.418 8.833 6.675 1.00 9.94 128 PHE A C 1
ATOM 603 O O . PHE A 1 90 ? 23.152 7.908 7.020 1.00 11.41 128 PHE A O 1
ATOM 611 N N . LEU A 1 91 ? 21.426 8.624 5.787 1.00 10.50 129 LEU A N 1
ATOM 612 C CA . LEU A 1 91 ? 21.260 7.309 5.181 1.00 11.04 129 LEU A CA 1
ATOM 613 C C . LEU A 1 91 ? 22.391 6.970 4.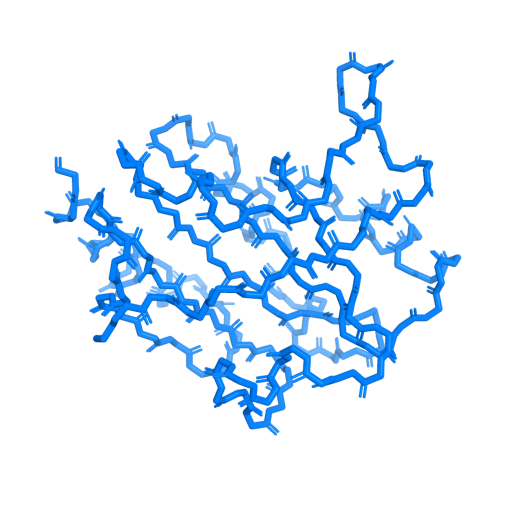218 1.00 11.80 129 LEU A C 1
ATOM 614 O O . LEU A 1 91 ? 22.731 5.800 4.086 1.00 13.37 129 LEU A O 1
ATOM 619 N N . GLY A 1 92 ? 23.028 7.982 3.598 1.00 11.57 130 GLY A N 1
ATOM 620 C CA . GLY A 1 92 ? 24.194 7.687 2.784 1.00 12.93 130 GLY A CA 1
ATOM 621 C C . GLY A 1 92 ? 25.391 7.304 3.633 1.00 12.94 130 GLY A C 1
ATOM 622 O O . GLY A 1 92 ? 26.223 6.581 3.122 1.00 16.94 130 GLY A O 1
ATOM 623 N N . ARG A 1 93 ? 25.486 7.751 4.856 1.00 12.53 131 ARG A N 1
ATOM 624 C CA . ARG A 1 93 ? 26.605 7.476 5.737 1.00 12.62 131 ARG A CA 1
ATOM 625 C C . ARG A 1 93 ? 26.571 6.083 6.329 1.00 12.71 131 ARG A C 1
ATOM 626 O O . ARG A 1 93 ? 27.565 5.359 6.363 1.00 15.34 131 ARG A O 1
ATOM 634 N N . TYR A 1 94 ? 25.380 5.707 6.763 1.00 11.94 132 TYR A N 1
ATOM 635 C CA . TYR A 1 94 ? 25.205 4.443 7.463 1.00 12.95 132 TYR A CA 1
ATOM 636 C C . TYR A 1 94 ? 24.604 3.346 6.612 1.00 13.37 132 TYR A C 1
ATOM 637 O O . TYR A 1 94 ? 24.605 2.182 7.034 1.00 17.16 132 TYR A O 1
ATOM 646 N N . GLY A 1 95 ? 24.076 3.674 5.446 1.00 13.99 133 GLY A N 1
ATOM 647 C CA . GLY A 1 95 ? 23.315 2.796 4.646 1.00 15.60 133 GLY A CA 1
ATOM 648 C C . GLY A 1 95 ? 21.831 2.955 4.944 1.00 12.69 133 GLY A C 1
ATOM 649 O O . GLY A 1 95 ? 21.441 3.361 6.032 1.00 15.37 133 GLY A O 1
ATOM 650 N N . ASN A 1 96 ? 21.026 2.597 3.979 1.00 14.00 134 ASN A N 1
ATOM 651 C CA . ASN A 1 96 ? 19.570 2.624 4.097 1.00 12.83 134 ASN A CA 1
ATOM 652 C C . ASN A 1 96 ? 18.999 1.216 4.259 1.00 13.69 134 ASN A C 1
ATOM 653 O O . ASN A 1 96 ? 18.949 0.455 3.294 1.00 17.16 134 ASN A O 1
ATOM 658 N N . PRO A 1 97 ? 18.541 0.880 5.444 1.00 14.47 135 PRO A N 1
ATOM 659 C CA . PRO A 1 97 ? 17.948 -0.442 5.672 1.00 17.74 135 PRO A CA 1
ATOM 660 C C . PRO A 1 97 ? 16.465 -0.491 5.361 1.00 13.97 135 PRO A C 1
ATOM 661 O O . PRO A 1 97 ? 15.869 -1.557 5.452 1.00 17.52 135 PRO A O 1
ATOM 665 N N . PHE A 1 98 ? 15.848 0.629 5.058 1.00 12.68 136 PHE A N 1
ATOM 666 C CA . PHE A 1 98 ? 14.397 0.738 4.998 1.00 12.51 136 PHE A CA 1
ATOM 667 C C . PHE A 1 98 ? 13.832 0.486 3.603 1.00 13.13 136 PHE A C 1
ATOM 668 O O . PHE A 1 98 ? 14.350 1.051 2.621 1.00 14.85 136 PHE A O 1
ATOM 676 N N . GLY A 1 99 ? 12.779 -0.290 3.478 1.00 12.28 137 GLY A N 1
ATOM 677 C CA . GLY A 1 99 ? 12.050 -0.391 2.282 1.00 13.49 137 GLY A CA 1
ATOM 678 C C . GLY A 1 99 ? 11.095 0.722 1.954 1.00 12.01 137 GLY A C 1
ATOM 679 O O . GLY A 1 99 ? 10.725 0.921 0.820 1.00 14.07 137 GLY A O 1
ATOM 680 N N . ARG A 1 100 ? 10.678 1.453 2.991 1.00 12.03 138 ARG A N 1
ATOM 681 C CA . ARG A 1 100 ? 9.827 2.620 2.901 1.00 11.59 138 ARG A CA 1
ATOM 682 C C . ARG A 1 100 ? 10.349 3.649 3.917 1.00 10.42 138 ARG A C 1
ATOM 683 O O . ARG A 1 100 ? 10.690 3.266 5.042 1.00 11.52 138 ARG A O 1
ATOM 691 N N . VAL A 1 101 ? 10.386 4.913 3.504 1.00 10.79 139 VAL A N 1
ATOM 692 C CA . VAL A 1 101 ? 10.776 5.994 4.405 1.00 10.95 139 VAL A CA 1
ATOM 693 C C . VAL A 1 101 ? 9.741 7.076 4.221 1.00 10.51 139 VAL A C 1
ATOM 694 O O . VAL A 1 101 ? 9.572 7.639 3.131 1.00 11.78 139 VAL A O 1
ATOM 698 N N . GLY A 1 102 ? 9.044 7.424 5.289 1.00 10.55 140 GLY A N 1
ATOM 699 C CA . GLY A 1 102 ? 8.130 8.525 5.284 1.00 11.09 140 GLY A CA 1
ATOM 700 C C . GLY A 1 102 ? 8.696 9.741 6.021 1.00 10.67 140 GLY A C 1
ATOM 701 O O . GLY A 1 102 ? 9.299 9.564 7.073 1.00 13.32 140 GLY A O 1
ATOM 702 N N . VAL A 1 103 ? 8.445 10.902 5.495 1.00 11.41 141 VAL A N 1
ATOM 703 C CA . VAL A 1 103 ? 8.936 12.111 6.108 1.00 10.82 141 VAL A CA 1
ATOM 704 C C . VAL A 1 103 ? 7.839 12.770 6.921 1.00 11.57 141 VAL A C 1
ATOM 705 O O . VAL A 1 103 ? 6.737 13.038 6.417 1.00 13.25 141 VAL A O 1
ATOM 709 N N . ASP A 1 104 ? 8.127 12.979 8.212 1.00 11.28 142 ASP A N 1
ATOM 710 C CA . ASP A 1 104 ? 7.227 13.595 9.165 1.00 11.64 142 ASP A CA 1
ATOM 711 C C . ASP A 1 104 ? 7.831 14.937 9.570 1.00 11.94 142 ASP A C 1
ATOM 712 O O . ASP A 1 104 ? 8.434 15.049 10.643 1.00 12.25 142 ASP A O 1
ATOM 717 N N . ALA A 1 105 ? 7.726 15.925 8.692 1.00 14.05 143 ALA A N 1
ATOM 718 C CA . ALA A 1 105 ? 8.482 17.140 8.862 1.00 15.88 143 ALA A CA 1
ATOM 719 C C . ALA A 1 105 ? 8.077 17.941 10.107 1.00 15.63 143 ALA A C 1
ATOM 720 O O . ALA A 1 105 ? 8.934 18.640 10.659 1.00 18.48 143 ALA A O 1
ATOM 722 N N . ASN A 1 106 ? 6.820 17.873 10.472 1.00 14.52 144 ASN A N 1
ATOM 723 C CA . ASN A 1 106 ? 6.273 18.667 11.582 1.00 16.81 144 ASN A CA 1
ATOM 724 C C . ASN A 1 106 ? 6.050 17.798 12.822 1.00 16.69 144 ASN A C 1
ATOM 725 O O . ASN A 1 106 ? 5.628 18.329 13.841 1.00 21.40 144 ASN A O 1
ATOM 730 N N . GLY A 1 107 ? 6.330 16.500 12.782 1.00 15.89 145 GLY A N 1
ATOM 731 C CA . GLY A 1 107 ? 6.130 15.643 13.940 1.00 16.47 145 GLY A CA 1
ATOM 732 C C . GLY A 1 107 ? 4.722 15.238 14.163 1.00 16.25 145 GLY A C 1
ATOM 733 O O . GLY A 1 107 ? 4.483 14.482 15.146 1.00 18.14 145 GLY A O 1
ATOM 734 N N . ARG A 1 108 ? 3.780 15.652 13.345 1.00 16.80 146 ARG A N 1
ATOM 735 C CA . ARG A 1 108 ? 2.374 15.335 13.638 1.00 18.08 146 ARG A CA 1
ATOM 736 C C . ARG A 1 108 ? 2.043 13.863 13.502 1.00 18.50 146 ARG A C 1
ATOM 737 O O . ARG A 1 108 ? 1.225 13.308 14.297 1.00 19.94 146 ARG A O 1
ATOM 745 N N . ALA A 1 109 ? 2.665 13.155 12.566 1.00 16.15 147 ALA A N 1
ATOM 746 C CA . ALA A 1 109 ? 2.424 11.718 12.479 1.00 17.20 147 ALA A CA 1
ATOM 747 C C . ALA A 1 109 ? 2.972 11.010 13.680 1.00 16.80 147 ALA A C 1
ATOM 748 O O . ALA A 1 109 ? 2.341 10.111 14.218 1.00 18.60 147 ALA A O 1
ATOM 750 N N . SER A 1 110 ? 4.147 11.408 14.137 1.00 16.02 148 SER A N 1
ATOM 751 C CA . SER A 1 110 ? 4.782 10.757 15.281 1.00 17.28 148 SER A CA 1
ATOM 752 C C . SER A 1 110 ? 3.924 10.953 16.533 1.00 17.18 148 SER A C 1
ATOM 753 O O . SER A 1 110 ? 3.885 10.037 17.363 1.00 20.10 148 SER A O 1
ATOM 756 N N . ILE A 1 111 ? 3.174 12.057 16.675 1.00 18.51 149 ILE A N 1
ATOM 757 C CA . ILE A 1 111 ? 2.304 12.156 17.810 1.00 19.96 149 ILE A CA 1
ATOM 758 C C . ILE A 1 111 ? 1.197 11.102 17.769 1.00 18.29 149 ILE A C 1
ATOM 759 O O . ILE A 1 111 ? 0.829 10.518 18.786 1.00 20.68 149 ILE A O 1
ATOM 764 N N . GLU A 1 112 ? 0.669 10.802 16.579 0.75 16.42 150 GLU A N 1
ATOM 765 C CA . GLU A 1 112 ? -0.332 9.773 16.483 0.75 16.64 150 GLU A CA 1
ATOM 766 C C . GLU A 1 112 ? 0.215 8.415 16.877 0.75 15.87 150 GLU A C 1
ATOM 767 O O . GLU A 1 112 ? -0.509 7.607 17.392 0.75 18.32 150 GLU A O 1
ATOM 778 N N . TRP A 1 113 ? 1.478 8.132 16.618 1.00 16.34 151 TRP A N 1
ATOM 779 C CA . TRP A 1 113 ? 2.149 6.910 17.035 1.00 17.35 151 TRP A CA 1
ATOM 780 C C . TRP A 1 113 ? 2.506 6.888 18.500 1.00 17.06 151 TRP A C 1
ATOM 781 O O . TRP A 1 113 ? 2.983 5.880 19.012 1.00 20.52 151 TRP A O 1
ATOM 792 N N . GLY A 1 114 ? 2.332 8.016 19.212 1.00 18.68 152 GLY A N 1
ATOM 793 C CA . GLY A 1 114 ? 2.652 8.068 20.630 1.00 18.82 152 GLY A CA 1
ATOM 794 C C . GLY A 1 114 ? 4.119 8.277 20.887 1.00 19.04 152 GLY A C 1
ATOM 795 O O . GLY A 1 114 ? 4.565 7.865 21.972 1.00 23.83 152 GLY A O 1
ATOM 796 N N . VAL A 1 115 ? 4.861 8.857 19.961 1.00 19.09 153 VAL A N 1
ATOM 797 C CA . VAL A 1 115 ? 6.302 9.019 20.147 1.00 21.97 153 VAL A CA 1
ATOM 798 C C . VAL A 1 115 ? 6.668 10.137 21.112 1.00 24.17 153 VAL A C 1
ATOM 799 O O . VAL A 1 115 ? 6.335 11.296 20.924 1.00 30.99 153 VAL A O 1
ATOM 803 N N . TYR A 1 116 ? 7.391 9.815 22.187 0.50 17.21 154 TYR A N 1
ATOM 804 C CA . TYR A 1 116 ? 7.846 10.802 23.152 0.50 20.45 154 TYR A CA 1
ATOM 805 C C . TYR A 1 116 ? 9.024 11.640 22.668 0.50 18.13 154 TYR A C 1
ATOM 806 O O . TYR A 1 116 ? 9.182 12.805 22.914 0.50 22.93 154 TYR A O 1
ATOM 808 N N . GLY A 1 117 ? 9.856 11.046 21.877 0.80 27.31 155 GLY A N 1
ATOM 809 C CA . GLY A 1 117 ? 11.092 11.662 21.378 0.80 32.54 155 GLY A CA 1
ATOM 810 C C . GLY A 1 117 ? 11.748 10.570 20.565 0.80 21.94 155 GLY A C 1
ATOM 811 O O . GLY A 1 117 ? 11.305 9.430 20.577 0.80 27.43 155 GLY A O 1
ATOM 812 N N . VAL A 1 118 ? 12.768 10.896 19.835 1.00 14.67 156 VAL A N 1
ATOM 813 C CA . VAL A 1 118 ? 13.449 9.887 19.041 1.00 12.74 156 VAL A CA 1
ATOM 814 C C . VAL A 1 118 ? 14.710 9.398 19.711 1.00 11.42 156 VAL A C 1
ATOM 815 O O . VAL A 1 118 ? 15.365 10.139 20.465 1.00 13.26 156 VAL A O 1
ATOM 819 N N . PRO A 1 119 ? 15.087 8.165 19.448 1.00 12.22 157 PRO A N 1
ATOM 820 C CA . PRO A 1 119 ? 14.380 7.181 18.612 1.00 11.82 157 PRO A CA 1
ATOM 821 C C . PRO A 1 119 ? 13.388 6.346 19.405 1.00 11.93 157 PRO A C 1
ATOM 822 O O . PRO A 1 119 ? 13.564 6.153 20.611 1.00 13.15 157 PRO A O 1
ATOM 826 N N . GLU A 1 120 ? 12.402 5.862 18.683 1.00 12.87 158 GLU A N 1
ATOM 827 C CA . GLU A 1 120 ? 11.505 4.833 19.178 1.00 12.96 158 GLU A CA 1
ATOM 828 C C . GLU A 1 120 ? 11.289 3.857 18.041 1.00 12.61 158 GLU A C 1
ATOM 829 O O . GLU A 1 120 ? 11.347 4.216 16.878 1.00 13.20 158 GLU A O 1
ATOM 835 N N . THR A 1 121 ? 11.060 2.599 18.427 1.00 12.38 159 THR A N 1
ATOM 836 C CA . THR A 1 121 ? 10.868 1.517 17.479 1.00 12.58 159 THR A CA 1
ATOM 837 C C . THR A 1 121 ? 9.611 0.740 17.807 1.00 12.43 159 THR A C 1
ATOM 838 O O . THR A 1 121 ? 9.363 0.403 18.973 1.00 16.59 159 THR A O 1
ATOM 842 N N . PHE A 1 122 ? 8.845 0.364 16.798 1.00 12.83 160 PHE A N 1
ATOM 843 C CA . PHE A 1 122 ? 7.626 -0.415 16.926 1.00 12.74 160 PHE A CA 1
ATOM 844 C C . PHE A 1 122 ? 7.739 -1.672 16.076 1.00 13.29 160 PHE A C 1
ATOM 845 O O . PHE A 1 122 ? 8.339 -1.692 15.027 1.00 15.50 160 PHE A O 1
ATOM 853 N N . VAL A 1 123 ? 7.123 -2.743 16.573 1.00 13.70 161 VAL A N 1
ATOM 854 C CA . VAL A 1 123 ? 6.895 -3.941 15.778 1.00 13.91 161 VAL A CA 1
ATOM 855 C C . VAL A 1 123 ? 5.415 -3.997 15.439 1.00 14.47 161 VAL A C 1
ATOM 856 O O . VAL A 1 123 ? 4.590 -3.932 16.358 1.00 15.42 161 VAL A O 1
ATOM 860 N N . VAL A 1 124 ? 5.109 -4.165 14.163 1.00 15.70 162 VAL A N 1
ATOM 861 C CA . VAL A 1 124 ? 3.737 -4.262 13.644 1.00 15.51 162 VAL A CA 1
ATOM 862 C C . VAL A 1 124 ? 3.585 -5.612 13.010 1.00 15.90 162 VAL A C 1
ATOM 863 O O . VAL A 1 124 ? 4.359 -6.030 12.142 1.00 17.94 162 VAL A O 1
ATOM 867 N N . GLY A 1 125 ? 2.562 -6.327 13.479 1.00 18.63 163 GLY A N 1
ATOM 868 C CA . GLY A 1 125 ? 2.274 -7.692 13.018 1.00 22.22 163 GLY A CA 1
ATOM 869 C C . GLY A 1 125 ? 1.459 -7.779 11.774 1.00 18.99 163 GLY A C 1
ATOM 870 O O . GLY A 1 125 ? 1.146 -6.746 11.177 1.00 20.65 163 GLY A O 1
ATOM 871 N N . ARG A 1 126 ? 1.149 -9.008 11.383 1.00 22.37 164 ARG A N 1
ATOM 872 C CA . ARG A 1 126 ? 0.542 -9.226 10.080 1.00 24.20 164 ARG A CA 1
ATOM 873 C C . ARG A 1 126 ? -0.861 -8.655 9.975 1.00 24.22 164 ARG A C 1
ATOM 874 O O . ARG A 1 126 ? -1.328 -8.417 8.852 1.00 26.38 164 ARG A O 1
ATOM 882 N N . GL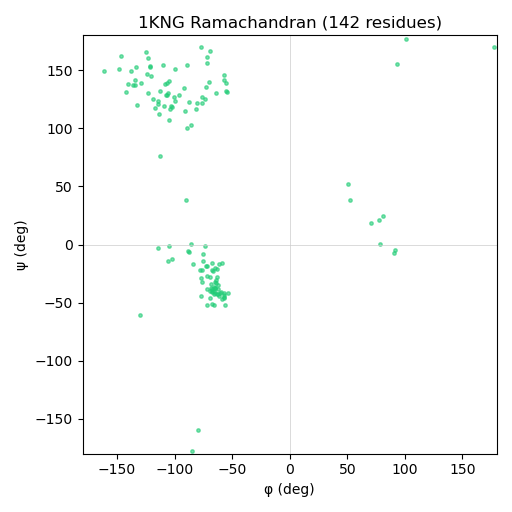U A 1 127 ? -1.526 -8.460 11.099 0.77 25.88 165 GLU A N 1
ATOM 883 C CA . GLU A 1 127 ? -2.872 -7.882 11.182 0.77 30.51 165 GLU A CA 1
ATOM 884 C C . GLU A 1 127 ? -2.798 -6.371 11.213 0.77 29.61 165 GLU A C 1
ATOM 885 O O . GLU A 1 127 ? -3.833 -5.706 11.247 0.77 29.69 165 GLU A O 1
ATOM 891 N N . GLY A 1 128 ? -1.575 -5.822 11.151 1.00 27.08 166 GLY A N 1
ATOM 892 C CA . GLY A 1 128 ? -1.467 -4.374 11.158 1.00 24.35 166 GLY A CA 1
ATOM 893 C C . GLY A 1 128 ? -1.636 -3.717 12.507 1.00 22.80 166 GLY A C 1
ATOM 894 O O . GLY A 1 128 ? -1.957 -2.511 12.660 1.00 24.47 166 GLY A O 1
ATOM 895 N N . THR A 1 129 ? -1.417 -4.524 13.536 1.00 21.10 167 THR A N 1
ATOM 896 C CA . THR A 1 129 ? -1.508 -4.033 14.909 1.00 21.62 167 THR A CA 1
ATOM 897 C C . THR A 1 129 ? -0.082 -3.994 15.513 1.00 20.55 167 THR A C 1
ATOM 898 O O . THR A 1 129 ? 0.837 -4.702 15.133 1.00 21.16 167 THR A O 1
ATOM 902 N N . ILE A 1 130 ? 0.081 -3.114 16.498 1.00 21.27 168 ILE A N 1
ATOM 903 C CA . ILE A 1 130 ? 1.327 -2.872 17.206 1.00 18.68 168 ILE A CA 1
ATOM 904 C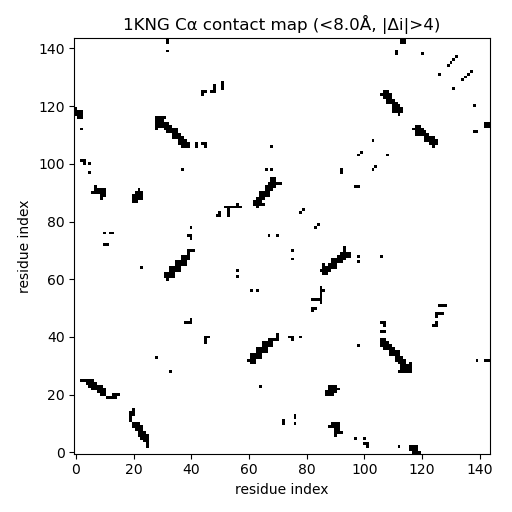 C . ILE A 1 130 ? 1.443 -3.953 18.257 1.00 21.29 168 ILE A C 1
ATOM 905 O O . ILE A 1 130 ? 0.629 -4.012 19.187 1.00 29.59 168 ILE A O 1
ATOM 910 N N . VAL A 1 131 ? 2.455 -4.767 18.115 1.00 18.46 169 VAL A N 1
ATOM 911 C CA . VAL A 1 131 ? 2.616 -5.855 19.065 1.00 20.71 169 VAL A CA 1
ATOM 912 C C . VAL A 1 131 ? 3.739 -5.608 20.052 1.00 20.29 169 VAL A C 1
ATOM 913 O O . VAL A 1 131 ? 3.755 -6.280 21.073 1.00 25.18 169 VAL A O 1
ATOM 917 N N . TYR A 1 132 ? 4.627 -4.637 19.832 1.00 19.38 170 TYR A N 1
ATOM 918 C CA . TYR A 1 132 ? 5.705 -4.340 20.746 1.00 17.95 170 TYR A CA 1
ATOM 919 C C . TYR A 1 132 ? 6.214 -2.926 20.446 1.00 17.19 170 TYR A C 1
ATOM 920 O O . TYR A 1 132 ? 6.211 -2.511 19.312 1.00 17.09 170 TYR A O 1
ATOM 929 N N . LYS A 1 133 ? 6.692 -2.256 21.487 1.00 19.07 171 LYS A N 1
ATOM 930 C CA . LYS A 1 133 ? 7.356 -0.980 21.349 1.00 19.05 171 LYS A CA 1
ATOM 931 C C . LYS A 1 133 ? 8.638 -0.940 22.178 1.00 18.67 171 LYS A C 1
ATOM 932 O O . LYS A 1 133 ? 8.587 -1.375 23.354 1.00 21.92 171 LYS A O 1
ATOM 938 N N . LEU A 1 134 ? 9.674 -0.408 21.616 1.00 19.31 172 LEU A N 1
ATOM 939 C CA . LEU A 1 134 ? 10.955 -0.109 22.263 1.00 21.00 172 LEU A CA 1
ATOM 940 C C . LEU A 1 134 ? 11.205 1.396 22.309 1.00 21.32 172 LEU A C 1
ATOM 941 O O . LEU A 1 134 ? 11.259 2.112 21.312 1.00 20.88 172 LEU A O 1
ATOM 946 N N . VAL A 1 135 ? 11.369 1.961 23.500 1.00 22.69 173 VAL A N 1
ATOM 947 C CA . VAL A 1 135 ? 11.723 3.362 23.657 1.00 25.85 173 VAL A CA 1
ATOM 948 C C . VAL A 1 135 ? 13.217 3.452 23.825 1.00 23.35 173 VAL A C 1
ATOM 949 O O . VAL A 1 135 ? 13.806 2.805 24.684 1.00 38.16 173 VAL A O 1
ATOM 953 N N . GLY A 1 136 ? 13.872 4.281 23.050 1.00 21.33 174 GLY A N 1
ATOM 954 C CA . GLY A 1 136 ? 15.312 4.378 23.147 1.00 23.59 174 GLY A CA 1
ATOM 955 C C . GLY A 1 136 ? 15.969 3.611 22.043 1.00 17.34 174 GLY A C 1
ATOM 956 O O . GLY A 1 136 ? 15.279 2.998 21.198 1.00 19.93 174 GLY A O 1
ATOM 957 N N . PRO A 1 137 ? 17.306 3.669 21.971 1.00 17.92 175 PRO A N 1
ATOM 958 C CA . PRO A 1 137 ? 17.968 3.083 20.847 1.00 17.76 175 PRO A CA 1
ATOM 959 C C . PRO A 1 137 ? 17.910 1.562 20.935 1.00 17.95 175 PRO A C 1
ATOM 960 O O . PRO A 1 137 ? 17.857 0.909 22.002 1.00 17.46 175 PRO A O 1
ATOM 964 N N . ILE A 1 138 ? 18.035 0.953 19.781 1.00 16.67 176 ILE A N 1
ATOM 965 C CA . ILE A 1 138 ? 18.353 -0.461 19.614 1.00 15.13 176 ILE A CA 1
ATOM 966 C C . ILE A 1 138 ? 19.823 -0.592 19.979 1.00 15.47 176 ILE A C 1
ATOM 967 O O . ILE A 1 138 ? 20.635 0.242 19.582 1.00 17.07 176 ILE A O 1
ATOM 972 N N . THR A 1 139 ? 20.107 -1.619 20.759 1.00 14.85 177 THR A N 1
ATOM 973 C CA . THR A 1 139 ? 21.434 -1.973 21.187 1.00 16.20 177 THR A CA 1
ATOM 974 C C . THR A 1 139 ? 21.693 -3.416 20.790 1.00 15.13 177 THR A C 1
ATOM 975 O O . THR A 1 139 ? 20.746 -4.116 20.516 1.00 14.82 177 THR A O 1
ATOM 979 N N . PRO A 1 140 ? 22.948 -3.878 20.820 1.00 16.04 178 PRO A N 1
ATOM 980 C CA . PRO A 1 140 ? 23.146 -5.299 20.485 1.00 17.33 178 PRO A CA 1
ATOM 981 C C . PRO A 1 140 ? 22.334 -6.220 21.375 1.00 15.88 178 PRO A C 1
ATOM 982 O O . PRO A 1 140 ? 21.728 -7.201 20.934 1.00 16.10 178 PRO A O 1
ATOM 986 N N . ASP A 1 141 ? 22.285 -5.909 22.673 1.00 15.05 179 ASP A N 1
ATOM 987 C CA . ASP A 1 141 ? 21.614 -6.782 23.618 1.00 14.54 179 ASP A CA 1
ATOM 988 C C . ASP A 1 141 ? 20.100 -6.750 23.389 1.00 14.21 179 ASP A C 1
ATOM 989 O O . ASP A 1 141 ? 19.475 -7.817 23.423 1.00 16.21 179 ASP A O 1
ATOM 994 N N . ASN A 1 142 ? 19.478 -5.566 23.227 1.00 14.17 180 ASN A N 1
ATOM 995 C CA . ASN A 1 142 ? 18.024 -5.604 23.052 1.00 14.23 180 ASN A CA 1
ATOM 996 C C . ASN A 1 142 ? 17.658 -6.063 21.647 1.00 14.04 180 ASN A C 1
ATOM 997 O O . ASN A 1 142 ? 16.558 -6.618 21.489 1.00 16.58 180 ASN A O 1
ATOM 1002 N N . LEU A 1 143 ? 18.505 -5.961 20.658 1.00 14.69 181 LEU A N 1
ATOM 1003 C CA . LEU A 1 143 ? 18.196 -6.524 19.344 1.00 15.04 181 LEU A CA 1
ATOM 1004 C C . LEU A 1 143 ? 18.120 -8.053 19.428 1.00 14.99 181 LEU A C 1
ATOM 1005 O O . LEU A 1 143 ? 17.157 -8.688 19.021 1.00 16.25 181 LEU A O 1
ATOM 1010 N N . ARG A 1 144 ? 19.217 -8.615 20.001 1.00 14.69 182 ARG A N 1
ATOM 1011 C CA . ARG A 1 144 ? 19.340 -10.064 20.004 1.00 16.06 182 ARG A CA 1
ATOM 1012 C C . ARG A 1 144 ? 18.336 -10.763 20.889 1.00 14.01 182 ARG A C 1
ATOM 1013 O O . ARG A 1 144 ? 17.845 -11.838 20.603 1.00 17.68 182 ARG A O 1
ATOM 1015 N N . SER A 1 145 ? 18.059 -10.116 22.039 1.00 13.95 183 SER A N 1
ATOM 1016 C CA . SER A 1 145 ? 17.378 -10.840 23.088 1.00 15.25 183 SER A CA 1
ATOM 1017 C C . SER A 1 145 ? 15.974 -10.313 23.406 1.00 14.68 183 SER A C 1
ATOM 1018 O O . SER A 1 145 ? 15.285 -10.866 24.273 1.00 16.49 183 SER A O 1
ATOM 1021 N N . VAL A 1 146 ? 15.553 -9.235 22.748 1.00 14.47 184 VAL A N 1
ATOM 1022 C CA . VAL A 1 146 ? 14.221 -8.660 22.966 1.00 15.48 184 VAL A CA 1
ATOM 1023 C C . VAL A 1 146 ? 13.538 -8.453 21.637 1.00 14.82 184 VAL A C 1
ATOM 1024 O O . VAL A 1 146 ? 12.473 -9.039 21.382 1.00 16.28 184 VAL A O 1
ATOM 1028 N N . LEU A 1 147 ? 14.092 -7.641 20.753 0.80 11.83 185 LEU A N 1
ATOM 1029 C CA . LEU A 1 147 ? 13.361 -7.283 19.509 0.80 13.75 185 LEU A CA 1
ATOM 1030 C C . LEU A 1 147 ? 13.266 -8.423 18.512 0.80 12.66 185 LEU A C 1
ATOM 1031 O O . LEU A 1 147 ? 12.176 -8.736 18.053 0.80 14.82 185 LEU A O 1
ATOM 1040 N N . LEU A 1 148 ? 14.386 -9.039 18.161 0.77 12.57 186 LEU A N 1
ATOM 1041 C CA . LEU A 1 148 ? 14.322 -10.123 17.186 0.77 13.88 186 LEU A CA 1
ATOM 1042 C C . LEU A 1 148 ? 13.461 -11.275 17.676 0.77 14.60 186 LEU A C 1
ATOM 1043 O O . LEU A 1 148 ? 12.642 -11.762 16.888 0.77 16.32 186 LEU A O 1
ATOM 1052 N N . PRO A 1 149 ? 13.563 -11.728 18.908 1.00 15.69 187 PRO A N 1
ATOM 1053 C CA . PRO A 1 149 ? 12.574 -12.757 19.355 1.00 17.01 187 PRO A CA 1
ATOM 1054 C C . PRO A 1 149 ? 11.114 -12.344 19.158 1.00 17.85 187 PRO A C 1
ATOM 1055 O O . PRO A 1 149 ? 10.296 -13.199 18.813 1.00 20.74 187 PRO A O 1
ATOM 1059 N N . GLN A 1 150 ? 10.771 -11.087 19.452 1.00 18.27 188 GLN A N 1
ATOM 1060 C CA . GLN A 1 150 ? 9.377 -10.659 19.310 1.00 20.12 188 GLN A CA 1
ATOM 1061 C C . GLN A 1 150 ? 8.989 -10.660 17.835 1.00 20.48 188 GLN A C 1
ATOM 1062 O O . GLN A 1 150 ? 7.851 -11.024 17.497 1.00 24.17 188 GLN A O 1
ATOM 1068 N N . MET A 1 151 ? 9.891 -10.214 16.975 1.00 16.96 189 MET A N 1
ATOM 1069 C CA . MET A 1 151 ? 9.633 -10.238 15.546 1.00 17.86 189 MET A CA 1
ATOM 1070 C C . MET A 1 151 ? 9.442 -11.654 15.015 1.00 19.05 189 MET A C 1
ATOM 1071 O O . MET A 1 151 ? 8.541 -11.905 14.206 1.00 19.36 189 MET A O 1
ATOM 1076 N N . GLU A 1 152 ? 10.263 -12.571 15.453 1.00 19.41 190 GLU A N 1
ATOM 1077 C CA . GLU A 1 152 ? 10.105 -13.967 15.011 1.00 20.80 190 GLU A CA 1
ATOM 1078 C C . GLU A 1 152 ? 8.804 -14.609 15.493 1.00 22.59 190 GLU A C 1
ATOM 1079 O O . GLU A 1 152 ? 8.183 -15.365 14.744 1.00 27.58 190 GLU A O 1
ATOM 1085 N N . LYS A 1 153 ? 8.415 -14.260 16.703 0.80 20.52 191 LYS A N 1
ATOM 1086 C CA . LYS A 1 153 ? 7.163 -14.790 17.217 0.80 21.65 191 LYS A CA 1
ATOM 1087 C C . LYS A 1 153 ? 6.015 -14.307 16.337 0.80 20.47 191 LYS A C 1
ATOM 1088 O O . LYS A 1 153 ? 5.064 -15.040 16.183 0.80 28.03 191 LYS A O 1
ATOM 1094 N N . ALA A 1 154 ? 6.083 -13.088 15.803 1.00 22.58 192 ALA A N 1
ATOM 1095 C CA . ALA A 1 154 ? 4.997 -12.488 15.027 1.00 21.29 192 ALA A CA 1
ATOM 1096 C C . ALA A 1 154 ? 4.883 -13.059 13.611 1.00 23.14 192 ALA A C 1
ATOM 1097 O O . ALA A 1 154 ? 3.870 -12.933 12.909 1.00 26.16 192 ALA A O 1
ATOM 1099 N N . LEU A 1 155 ? 5.913 -13.780 13.178 1.00 23.41 193 LEU A N 1
ATOM 1100 C CA . LEU A 1 155 ? 5.866 -14.494 11.929 1.00 29.52 193 LEU A CA 1
ATOM 1101 C C . LEU A 1 155 ? 4.996 -15.795 12.110 1.00 36.73 193 LEU A C 1
ATOM 1102 O O . LEU A 1 155 ? 4.578 -16.126 10.989 1.00 39.39 193 LEU A O 1
#

Solvent-accessible surface area: 6994 Å² total; per-residue (Å²): 95,102,3,22,132,12,72,24,82,56,5,124,44,18,108,46,143,134,98,65,4,65,9,4,70,20,76,14,3,132,36,95,1,0,0,0,1,0,4,0,20,139,6,113,46,2,63,102,1,7,65,41,8,51,130,12,31,87,38,103,118,19,31,6,0,0,0,1,30,104,17,60,44,105,78,0,84,161,12,6,68,153,45,28,46,22,10,47,56,0,0,27,4,75,101,3,179,8,1,126,109,10,47,22,98,30,26,6,2,0,4,0,0,4,115,124,9,39,46,77,63,74,23,101,16,46,3,51,92,117,30,22,66,84,55,0,45,46,69,0,83,166,30,85